Protein AF-A0A5B7V5X2-F1 (afdb_monomer)

Mean predicted aligned error: 13.78 Å

pLDDT: mean 76.91, std 18.93, range [41.97, 98.25]

Sequence (90 aa):
MSPADVAAHEAASYVRRPRRVLARFPAGGPRGSWPAEREAERLRREGVPAEVRMDLVSDSFLVVAEDHGKSKPELPRRPRGPHPYRAVAS

Radius of gyration: 22.61 Å; Cα contacts (8 Å, |Δi|>4): 92; chains: 1; bounding box: 32×38×76 Å

Secondary structure (DSSP, 8-state):
--HHHHHHHHHHHHTSPPPPEEEEEETTSTTTTHHHHHHHHHHHHTT--EEEEEETTTTEEEEEE---------------PPPTT-----

Nearest PDB structures (foldseek):
  7mqa-assembly1_SW  TM=4.154E-01  e=6.414E-01  Homo sapiens
  7d5t-assembly1_RT  TM=4.109E-01  e=7.746E-01  Saccharomyces cerevisiae S288C
  6yvu-assembly1_C  TM=4.242E-01  e=4.230E+00  Saccharomyces cerevisiae S288C
  2a1s-assembly1_A  TM=4.005E-01  e=6.169E+00  Homo sapiens

Foldseek 3Di:
DDPVVVVVVVVVVVQDDDWDFPDKAAQPDPCGCVVVVVVCVVCVVVVFNWDWDADPVRNIITITTDPPRPDPPPPPPPPCDPDPPPPDDD

Solvent-accessible surface area (backbone atoms only — not comparable to full-atom values): 5668 Å² total; per-residue (Å²): 133,53,74,66,53,54,50,49,53,50,56,60,58,71,64,60,71,83,63,50,76,76,49,79,37,62,40,88,46,100,62,45,61,51,69,36,51,53,49,21,49,52,36,41,76,72,71,40,56,43,41,72,44,79,40,79,90,75,49,23,32,31,21,26,42,60,77,77,71,88,60,77,76,77,67,78,76,70,77,87,64,81,66,94,78,82,81,83,82,132

Structure (mmCIF, N/CA/C/O backbone):
data_AF-A0A5B7V5X2-F1
#
_entry.id   AF-A0A5B7V5X2-F1
#
loop_
_atom_site.group_PDB
_atom_site.id
_atom_site.type_symbol
_atom_site.label_atom_id
_atom_site.label_alt_id
_atom_site.label_comp_id
_atom_site.label_asym_id
_atom_site.label_entity_id
_atom_site.label_seq_id
_atom_site.pdbx_PDB_ins_code
_atom_site.Cartn_x
_atom_site.Cartn_y
_atom_site.Cartn_z
_atom_site.occupancy
_atom_site.B_iso_or_equiv
_atom_site.auth_seq_id
_atom_site.auth_comp_id
_atom_site.auth_asym_id
_atom_site.auth_atom_id
_atom_site.pdbx_PDB_model_num
ATOM 1 N N . MET A 1 1 ? 3.629 -25.725 24.955 1.00 55.12 1 MET A N 1
ATOM 2 C CA . MET A 1 1 ? 2.695 -24.579 24.961 1.00 55.12 1 MET A CA 1
ATOM 3 C C . MET A 1 1 ? 1.471 -24.977 25.757 1.00 55.12 1 MET A C 1
ATOM 5 O O . MET A 1 1 ? 0.973 -26.079 25.550 1.00 55.12 1 MET A O 1
ATOM 9 N N . SER A 1 2 ? 1.046 -24.139 26.700 1.00 76.88 2 SER A N 1
ATOM 10 C CA . SER A 1 2 ? -0.178 -24.352 27.474 1.00 76.88 2 SER A CA 1
ATOM 11 C C . SER A 1 2 ? -1.408 -24.156 26.577 1.00 76.88 2 SER A C 1
ATOM 13 O O . SER A 1 2 ? -1.353 -23.339 25.656 1.00 76.88 2 SER A O 1
ATOM 15 N N . PRO A 1 3 ? -2.545 -24.821 26.846 1.00 66.00 3 PRO A N 1
ATOM 16 C CA . PRO A 1 3 ? -3.818 -24.517 26.187 1.00 66.00 3 PRO A CA 1
ATOM 17 C C . PRO A 1 3 ? -4.194 -23.028 26.268 1.00 66.00 3 PRO A C 1
ATOM 19 O O . PRO A 1 3 ? -4.818 -22.497 25.354 1.00 66.00 3 PRO A O 1
ATOM 22 N N . ALA A 1 4 ? -3.758 -22.336 27.327 1.00 66.56 4 ALA A N 1
ATOM 23 C CA . ALA A 1 4 ? -3.926 -20.892 27.476 1.00 66.56 4 ALA A CA 1
ATOM 24 C C . ALA A 1 4 ? -3.066 -20.081 26.489 1.00 66.56 4 ALA A C 1
ATOM 26 O O . ALA A 1 4 ? -3.520 -19.048 26.007 1.00 66.56 4 ALA A O 1
ATOM 27 N N . ASP A 1 5 ? -1.865 -20.559 26.148 1.00 66.69 5 ASP A N 1
ATOM 28 C CA . ASP A 1 5 ? -0.990 -19.908 25.165 1.00 66.69 5 ASP A CA 1
ATOM 29 C C . ASP A 1 5 ? -1.554 -20.068 23.751 1.00 66.69 5 AS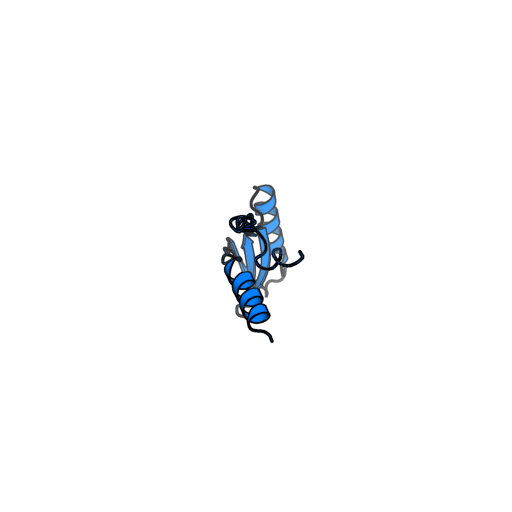P A C 1
ATOM 31 O O . ASP A 1 5 ? -1.547 -19.120 22.969 1.00 66.69 5 ASP A O 1
ATOM 35 N N . VAL A 1 6 ? -2.097 -21.251 23.440 1.00 61.41 6 VAL A N 1
ATOM 36 C CA . VAL A 1 6 ? -2.761 -21.527 22.158 1.00 61.41 6 VAL A CA 1
ATOM 37 C C . VAL A 1 6 ? -4.028 -20.687 22.030 1.00 61.41 6 VAL A C 1
ATOM 39 O O . VAL A 1 6 ? -4.186 -19.999 21.030 1.00 61.41 6 VAL A O 1
ATOM 42 N N . ALA A 1 7 ? -4.867 -20.634 23.069 1.00 63.28 7 ALA A N 1
ATOM 43 C CA . ALA A 1 7 ? -6.072 -19.807 23.073 1.00 63.28 7 ALA A CA 1
ATOM 44 C C . ALA A 1 7 ? -5.761 -18.301 23.016 1.00 63.28 7 ALA A C 1
ATOM 46 O O . ALA A 1 7 ? -6.501 -17.548 22.391 1.00 63.28 7 ALA A O 1
ATOM 47 N N . ALA A 1 8 ? -4.669 -17.838 23.633 1.00 61.16 8 ALA A N 1
ATOM 48 C CA . ALA A 1 8 ? -4.232 -16.447 23.536 1.00 61.16 8 ALA A CA 1
ATOM 49 C C . ALA A 1 8 ? -3.674 -16.114 22.143 1.00 61.16 8 ALA A C 1
ATOM 51 O O . ALA A 1 8 ? -3.970 -15.043 21.612 1.00 61.16 8 ALA A O 1
ATOM 52 N N . HIS A 1 9 ? -2.915 -17.028 21.532 1.00 54.59 9 HIS A N 1
ATOM 53 C CA . HIS A 1 9 ? -2.421 -16.890 20.160 1.00 54.59 9 HIS A CA 1
ATOM 54 C C . HIS A 1 9 ? -3.574 -16.910 19.144 1.00 54.59 9 HIS A C 1
ATOM 56 O O . HIS A 1 9 ? -3.622 -16.084 18.234 1.00 54.59 9 HIS A O 1
ATOM 62 N N . GLU A 1 10 ? -4.551 -17.789 19.357 1.00 55.66 10 GLU A N 1
ATOM 63 C CA . GLU A 1 10 ? -5.756 -17.924 18.543 1.00 55.66 10 GLU A CA 1
ATOM 64 C C . GLU A 1 10 ? -6.676 -16.702 18.710 1.00 55.66 10 GLU A C 1
ATOM 66 O O . GLU A 1 10 ? -7.040 -16.073 17.717 1.00 55.66 10 GLU A O 1
ATOM 71 N N . ALA A 1 11 ? -6.953 -16.250 19.938 1.00 53.59 11 ALA A N 1
ATOM 72 C CA . ALA A 1 11 ? -7.737 -15.037 20.196 1.00 53.59 11 ALA A CA 1
ATOM 73 C C . ALA A 1 11 ? -7.054 -13.761 19.668 1.00 53.59 11 ALA A C 1
ATOM 75 O O . ALA A 1 11 ? -7.732 -12.870 19.154 1.00 53.59 11 ALA A O 1
ATOM 76 N N . ALA A 1 12 ? -5.720 -13.674 19.738 1.00 58.59 12 ALA A N 1
ATOM 77 C CA . ALA A 1 12 ? -4.959 -12.593 19.112 1.00 58.59 12 ALA A CA 1
ATOM 78 C C . ALA A 1 12 ? -5.026 -12.648 17.574 1.00 58.59 12 ALA A C 1
ATOM 80 O O . ALA A 1 12 ? -5.029 -11.600 16.925 1.00 58.59 12 ALA A O 1
ATOM 81 N N . SER A 1 13 ? -5.133 -13.846 16.989 1.00 57.38 13 SER A N 1
ATOM 82 C CA . SER A 1 13 ? -5.310 -14.025 15.543 1.00 57.38 13 SER A CA 1
ATOM 83 C C . SER A 1 13 ? -6.716 -13.630 15.052 1.00 57.38 13 SER A C 1
ATOM 85 O O . SER A 1 13 ? -6.845 -13.117 13.942 1.00 57.38 13 SER A O 1
ATOM 87 N N . TYR A 1 14 ? -7.753 -13.750 15.894 1.00 51.66 14 TYR A N 1
ATOM 88 C CA . TYR A 1 14 ? -9.155 -13.473 15.532 1.00 51.66 14 TYR A CA 1
ATOM 89 C C . TYR A 1 14 ? -9.557 -11.985 15.490 1.00 51.66 14 TYR A C 1
ATOM 91 O O . TYR A 1 14 ? -10.612 -11.660 14.946 1.00 51.66 14 TYR A O 1
ATOM 99 N N . VAL A 1 15 ? -8.752 -11.056 16.020 1.00 55.28 15 VAL A N 1
ATOM 100 C CA . VAL A 1 15 ? -9.113 -9.616 16.059 1.00 55.28 15 VAL A CA 1
ATOM 101 C C . VAL A 1 15 ? -8.422 -8.795 14.963 1.00 55.28 15 VAL A C 1
ATOM 103 O O . VAL A 1 15 ? -8.717 -7.613 14.790 1.00 55.28 15 VAL A O 1
ATOM 106 N N . ARG A 1 16 ? -7.539 -9.391 14.153 1.00 58.53 16 ARG A N 1
ATOM 107 C CA . ARG A 1 16 ? -6.950 -8.675 13.017 1.00 58.53 16 ARG A CA 1
ATOM 108 C C . ARG A 1 16 ? -7.822 -8.887 11.788 1.00 58.53 16 ARG A C 1
ATOM 110 O O . ARG A 1 16 ? -7.660 -9.881 11.083 1.00 58.53 16 ARG A O 1
ATOM 117 N N . ARG A 1 17 ? -8.745 -7.955 11.517 1.00 59.34 17 ARG A N 1
ATOM 118 C CA . ARG A 1 17 ? -9.496 -7.995 10.255 1.00 59.34 17 ARG A CA 1
ATOM 119 C C . ARG A 1 17 ? -8.505 -8.078 9.088 1.00 59.34 17 ARG A C 1
ATOM 121 O O . ARG A 1 17 ? -7.431 -7.462 9.154 1.00 59.34 17 ARG A O 1
ATOM 128 N N . PRO A 1 18 ? -8.832 -8.834 8.026 1.00 61.69 18 PRO A N 1
ATOM 129 C CA . PRO A 1 18 ? -8.000 -8.865 6.835 1.00 61.69 18 PRO A CA 1
ATOM 130 C C . PRO A 1 18 ? -7.805 -7.429 6.342 1.00 61.69 18 PRO A C 1
ATOM 132 O O . PRO A 1 18 ? -8.770 -6.703 6.096 1.00 61.69 18 PRO A O 1
ATOM 135 N N . ARG A 1 19 ? -6.542 -6.994 6.257 1.00 78.62 19 ARG A N 1
ATOM 136 C CA . ARG A 1 19 ? -6.205 -5.649 5.784 1.00 78.62 19 ARG A CA 1
ATOM 137 C C . ARG A 1 19 ? -6.680 -5.517 4.343 1.00 78.62 19 ARG A C 1
ATOM 139 O O . ARG A 1 19 ? -6.286 -6.303 3.484 1.00 78.62 19 ARG A O 1
ATOM 146 N N . ARG A 1 20 ? -7.512 -4.513 4.077 1.00 90.88 20 ARG A N 1
ATOM 147 C CA . ARG A 1 20 ? -8.011 -4.244 2.728 1.00 90.88 20 ARG A CA 1
ATOM 148 C C . ARG A 1 20 ? -6.876 -3.700 1.864 1.00 90.88 20 ARG A C 1
ATOM 150 O O . ARG A 1 20 ? -6.285 -2.681 2.212 1.00 90.88 20 ARG A O 1
ATOM 157 N N . VAL A 1 21 ? -6.599 -4.352 0.737 1.00 94.19 21 VAL A N 1
ATOM 158 C CA . VAL A 1 21 ? -5.691 -3.827 -0.293 1.00 94.19 21 VAL A CA 1
ATOM 159 C C . VAL A 1 21 ? -6.409 -2.709 -1.048 1.00 94.19 21 VAL A C 1
ATOM 161 O O . VAL A 1 21 ? -7.543 -2.888 -1.487 1.00 94.19 21 VAL A O 1
ATOM 164 N N . LEU A 1 22 ? -5.7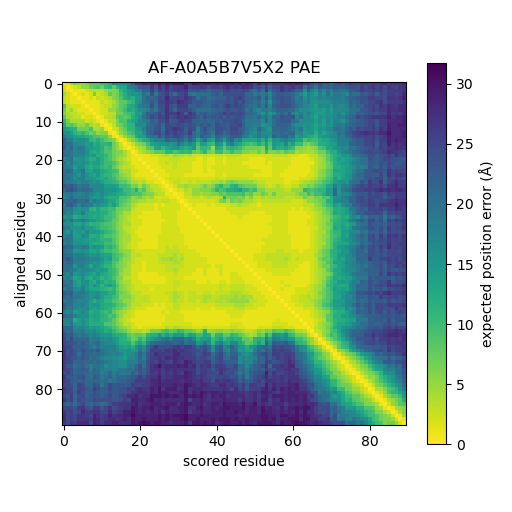65 -1.552 -1.158 1.00 95.94 22 LEU A N 1
ATOM 165 C CA . LEU A 1 22 ? -6.279 -0.354 -1.824 1.0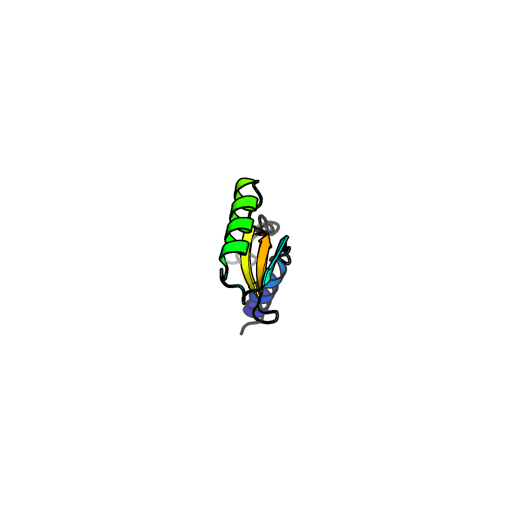0 95.94 22 LEU A CA 1
ATOM 166 C C . LEU A 1 22 ? -5.650 -0.167 -3.210 1.00 95.94 22 LEU A C 1
ATOM 168 O O . LEU A 1 22 ? -6.336 0.251 -4.135 1.00 95.94 22 LEU A O 1
ATOM 172 N N . ALA A 1 23 ? -4.366 -0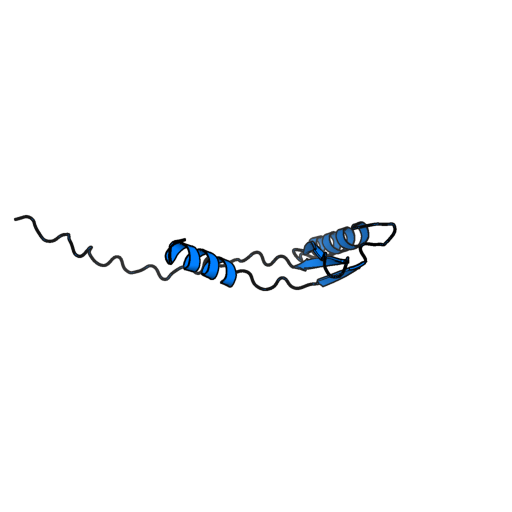.504 -3.359 1.00 96.31 23 ALA A N 1
ATOM 173 C CA . ALA A 1 23 ? -3.645 -0.455 -4.630 1.00 96.31 23 ALA A CA 1
ATOM 174 C C . ALA A 1 23 ? -2.497 -1.480 -4.661 1.00 96.31 23 ALA A C 1
ATOM 176 O O . ALA A 1 23 ? -2.027 -1.935 -3.613 1.00 96.31 23 ALA A O 1
ATOM 177 N N . ARG A 1 24 ? -2.036 -1.836 -5.865 1.00 96.44 24 ARG A N 1
ATOM 178 C CA . ARG A 1 24 ? -0.932 -2.777 -6.108 1.00 96.44 24 ARG A CA 1
ATOM 179 C C . ARG A 1 24 ? 0.029 -2.202 -7.148 1.00 96.44 24 ARG A C 1
ATOM 181 O O . ARG A 1 24 ? -0.413 -1.678 -8.165 1.00 96.44 24 ARG A O 1
ATOM 188 N N . PHE A 1 25 ? 1.326 -2.348 -6.898 1.00 96.31 25 PHE A N 1
ATOM 189 C CA . PHE A 1 25 ? 2.413 -1.866 -7.747 1.00 96.31 25 PHE A CA 1
ATOM 190 C C . PHE A 1 25 ? 3.460 -2.976 -7.928 1.00 96.31 25 PHE A C 1
ATOM 192 O O . PHE A 1 25 ? 3.801 -3.628 -6.943 1.00 96.31 25 PHE A O 1
ATOM 199 N N . PRO A 1 26 ? 3.988 -3.209 -9.141 1.00 95.12 26 PRO A N 1
ATOM 200 C CA . PRO A 1 26 ? 5.032 -4.211 -9.355 1.00 95.12 26 PRO A CA 1
ATOM 201 C C . PRO A 1 26 ? 6.341 -3.794 -8.670 1.00 95.12 26 PRO A C 1
ATOM 203 O O . PRO A 1 26 ? 6.719 -2.621 -8.736 1.00 95.12 26 PRO A O 1
ATOM 206 N N . ALA A 1 27 ? 7.046 -4.737 -8.040 1.00 91.25 27 ALA A N 1
ATOM 207 C CA . ALA A 1 27 ? 8.292 -4.430 -7.336 1.00 91.25 27 ALA A CA 1
ATOM 208 C C . ALA A 1 27 ? 9.497 -4.248 -8.277 1.00 91.25 27 ALA A C 1
ATOM 210 O O . ALA A 1 27 ? 10.384 -3.448 -7.986 1.00 91.25 27 ALA A O 1
ATOM 211 N N . GLY A 1 28 ? 9.493 -4.904 -9.443 1.00 89.62 28 GLY A N 1
ATOM 212 C CA . GLY A 1 28 ? 10.584 -4.852 -10.427 1.00 89.62 28 GLY A CA 1
ATOM 213 C C . GLY A 1 28 ? 10.715 -3.558 -11.249 1.00 89.62 28 GLY A C 1
ATOM 214 O O . GLY A 1 28 ? 11.502 -3.510 -12.192 1.00 89.62 28 GLY A O 1
ATOM 215 N N . GLY A 1 29 ? 9.940 -2.508 -10.960 1.00 85.50 29 GLY A N 1
ATOM 216 C CA . GLY A 1 29 ? 10.029 -1.237 -11.687 1.00 85.50 29 GLY A CA 1
ATOM 217 C C . GLY A 1 29 ? 11.280 -0.417 -11.317 1.00 85.50 29 GLY A C 1
ATOM 218 O O . GLY A 1 29 ? 11.765 -0.511 -10.192 1.00 85.50 29 GLY A O 1
ATOM 219 N N . PRO A 1 30 ? 11.760 0.497 -12.187 1.00 90.88 30 PRO A N 1
ATOM 220 C CA . PRO A 1 30 ? 12.984 1.286 -11.953 1.00 90.88 30 PRO A CA 1
ATOM 221 C C . PRO A 1 30 ? 12.911 2.225 -10.738 1.00 90.88 30 PRO A C 1
ATOM 223 O O . PRO A 1 30 ? 13.910 2.813 -10.341 1.00 90.88 30 PRO A O 1
ATOM 226 N N . ARG A 1 31 ? 11.716 2.407 -10.169 1.00 91.06 31 ARG A N 1
ATOM 227 C CA . ARG A 1 31 ? 11.458 3.277 -9.018 1.00 91.06 31 ARG A CA 1
ATOM 228 C C . ARG A 1 31 ? 11.226 2.506 -7.713 1.00 91.06 31 ARG A C 1
ATOM 230 O O . ARG A 1 31 ? 10.907 3.137 -6.711 1.00 91.06 31 ARG A O 1
ATOM 237 N N . GLY A 1 32 ? 11.362 1.177 -7.714 1.00 90.81 32 GLY A N 1
ATOM 238 C CA . GLY A 1 32 ? 11.142 0.347 -6.527 1.00 90.81 32 GLY A CA 1
ATOM 239 C C . GLY A 1 32 ? 9.781 0.610 -5.869 1.00 90.81 32 GLY 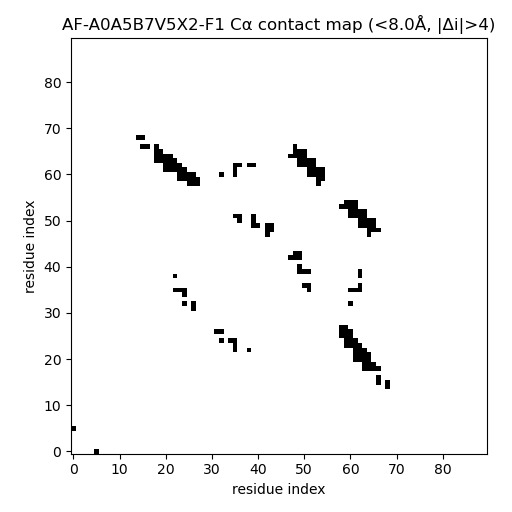A C 1
ATOM 240 O O . GLY A 1 32 ? 8.757 0.671 -6.550 1.00 90.81 32 GLY A O 1
ATOM 241 N N . SER A 1 33 ? 9.775 0.813 -4.548 1.00 94.44 33 SER A N 1
ATOM 242 C CA . SER A 1 33 ? 8.575 1.081 -3.738 1.00 94.44 33 SER A CA 1
ATOM 243 C C . SER A 1 33 ? 7.991 2.484 -3.905 1.00 94.44 33 SER A C 1
ATOM 245 O O . SER A 1 33 ? 6.851 2.714 -3.497 1.00 94.44 33 SER A O 1
ATOM 247 N N . TRP A 1 34 ? 8.720 3.421 -4.520 1.00 96.38 34 TRP A N 1
ATOM 248 C CA . TRP A 1 34 ? 8.349 4.839 -4.546 1.00 96.38 34 TRP A CA 1
ATOM 249 C C . TRP A 1 34 ? 6.918 5.111 -5.055 1.00 96.38 34 TRP A C 1
ATOM 251 O O . TRP A 1 34 ? 6.210 5.897 -4.423 1.00 96.38 34 TRP A O 1
ATOM 261 N N . PRO A 1 35 ? 6.414 4.468 -6.135 1.00 96.94 35 PRO A N 1
ATOM 262 C CA . PRO A 1 35 ? 5.027 4.663 -6.564 1.00 96.94 35 PRO A CA 1
ATOM 263 C C . PRO A 1 35 ? 3.999 4.260 -5.495 1.00 96.94 35 PRO A C 1
ATOM 265 O O . PRO A 1 35 ? 2.998 4.951 -5.317 1.00 96.94 35 PRO A O 1
ATOM 268 N N . ALA A 1 36 ? 4.265 3.181 -4.754 1.00 97.12 36 ALA A N 1
ATOM 269 C CA . ALA A 1 36 ? 3.395 2.719 -3.678 1.00 97.12 36 ALA A CA 1
ATOM 270 C C . ALA A 1 36 ? 3.442 3.664 -2.468 1.00 97.12 36 ALA A C 1
ATOM 272 O O . ALA A 1 36 ? 2.406 3.966 -1.878 1.00 97.12 36 ALA A O 1
ATOM 273 N N . GLU A 1 37 ? 4.625 4.177 -2.123 1.00 97.19 37 GLU A N 1
ATOM 274 C CA . GLU A 1 37 ? 4.809 5.148 -1.034 1.00 97.19 37 GLU A CA 1
ATOM 275 C C . GLU A 1 37 ? 4.061 6.453 -1.300 1.00 97.19 37 GLU A C 1
ATOM 277 O O . GLU A 1 37 ? 3.384 6.975 -0.413 1.00 97.19 37 GLU A O 1
ATOM 282 N N . ARG A 1 38 ? 4.127 6.947 -2.539 1.00 98.06 38 ARG A N 1
ATOM 283 C CA . ARG A 1 38 ? 3.408 8.146 -2.989 1.00 98.06 38 ARG A CA 1
ATOM 284 C C . ARG A 1 38 ? 1.898 7.984 -2.894 1.00 98.06 38 ARG A C 1
ATOM 286 O O . ARG A 1 38 ? 1.211 8.917 -2.482 1.00 98.06 38 ARG A O 1
ATOM 293 N N . GLU A 1 39 ? 1.386 6.814 -3.257 1.00 97.56 39 GLU A N 1
ATOM 294 C CA . GLU A 1 39 ? -0.042 6.523 -3.166 1.00 97.56 39 GLU A CA 1
ATOM 295 C C . GLU A 1 39 ? -0.500 6.389 -1.708 1.00 97.56 39 GLU A C 1
ATOM 297 O O . GLU A 1 39 ? -1.513 6.969 -1.319 1.00 97.56 39 GLU A O 1
ATOM 302 N N . ALA A 1 40 ? 0.281 5.713 -0.862 1.00 96.94 40 ALA A N 1
ATOM 303 C CA . ALA A 1 40 ? 0.015 5.657 0.574 1.00 96.94 40 ALA A CA 1
ATOM 304 C C . ALA A 1 40 ? 0.074 7.052 1.227 1.00 96.94 40 ALA A C 1
ATOM 306 O O . ALA A 1 40 ? -0.715 7.362 2.117 1.00 96.94 40 ALA A O 1
ATOM 307 N N . GLU A 1 41 ? 0.986 7.925 0.793 1.00 97.81 41 GLU A N 1
ATOM 308 C CA . GLU A 1 41 ? 1.030 9.320 1.234 1.00 97.81 41 GLU A CA 1
ATOM 309 C C . GLU A 1 41 ? -0.210 10.105 0.791 1.00 97.81 41 GLU A C 1
ATOM 311 O O . GLU A 1 41 ? -0.812 10.790 1.620 1.00 97.81 41 GLU A O 1
ATOM 316 N N . ARG A 1 42 ? -0.630 9.976 -0.475 1.00 98.25 42 ARG A N 1
ATOM 317 C CA . ARG A 1 42 ? -1.860 10.600 -0.987 1.00 98.25 42 ARG A CA 1
ATOM 318 C C . ARG A 1 42 ? -3.075 10.183 -0.159 1.00 98.25 42 ARG A C 1
ATOM 320 O O . ARG A 1 42 ? -3.797 11.043 0.334 1.00 98.25 42 ARG A O 1
ATOM 327 N N . LEU A 1 43 ? -3.242 8.882 0.070 1.00 96.44 43 LEU A N 1
ATOM 328 C CA . LEU A 1 43 ? -4.336 8.330 0.870 1.00 96.44 43 LEU A CA 1
ATOM 329 C C . LEU A 1 43 ? -4.320 8.848 2.312 1.00 96.44 43 LEU A C 1
ATOM 331 O O . LEU A 1 43 ? -5.361 9.237 2.834 1.00 96.44 43 LEU A O 1
ATOM 335 N N . ARG A 1 44 ? -3.141 8.937 2.939 1.00 95.69 44 ARG A N 1
ATOM 336 C CA . ARG A 1 44 ? -3.009 9.510 4.288 1.00 95.69 44 ARG A CA 1
ATOM 337 C C . ARG A 1 44 ? -3.378 10.991 4.332 1.00 95.69 44 ARG A C 1
ATOM 339 O O . ARG A 1 44 ? -4.032 11.411 5.282 1.00 95.69 44 ARG A 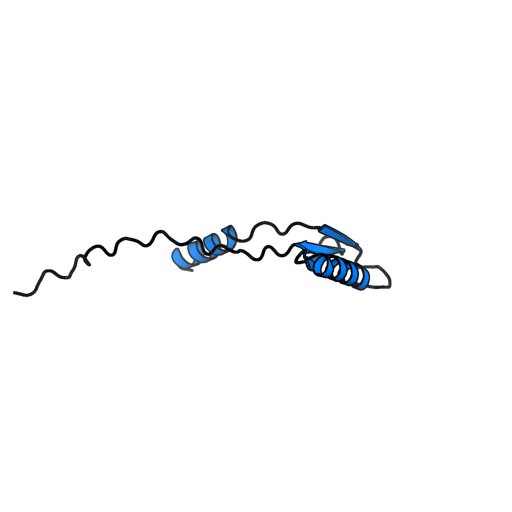O 1
ATOM 346 N N . ARG A 1 45 ? -3.020 11.773 3.307 1.00 96.88 45 ARG A N 1
ATOM 347 C CA . ARG A 1 45 ? -3.452 13.179 3.175 1.00 96.88 45 ARG A CA 1
ATOM 348 C C . ARG A 1 45 ? -4.969 13.304 2.997 1.00 96.88 45 ARG A C 1
ATOM 350 O O . ARG A 1 45 ? -5.549 14.279 3.457 1.00 96.88 45 ARG A O 1
ATOM 357 N N . GLU A 1 46 ? -5.602 12.303 2.393 1.00 95.94 46 GLU A N 1
ATOM 358 C CA . GLU A 1 46 ? -7.062 12.175 2.260 1.00 95.94 46 GLU A CA 1
ATOM 359 C C . GLU A 1 46 ? -7.737 11.583 3.516 1.00 95.94 46 GLU A C 1
ATOM 361 O O . GLU A 1 46 ? -8.947 11.367 3.531 1.00 95.94 46 GLU A O 1
ATOM 366 N N . GLY A 1 47 ? -6.977 11.329 4.588 1.00 94.94 47 GLY A N 1
ATOM 367 C CA . GLY A 1 47 ? -7.492 10.813 5.859 1.00 94.94 47 GLY A CA 1
ATOM 368 C C . GLY A 1 47 ? -7.671 9.293 5.909 1.00 94.94 47 GLY A C 1
ATOM 369 O O . GLY A 1 47 ? -8.197 8.771 6.892 1.00 94.94 47 GLY A O 1
ATOM 370 N N . VAL A 1 48 ? -7.224 8.562 4.886 1.00 93.50 48 VAL A N 1
ATOM 371 C CA . VAL A 1 48 ? -7.225 7.096 4.875 1.00 93.50 48 VAL A CA 1
ATOM 372 C C . VAL A 1 48 ? -5.909 6.593 5.475 1.00 93.50 48 VAL A C 1
ATOM 374 O O . VAL A 1 48 ? -4.845 6.836 4.901 1.00 93.50 48 VAL A O 1
ATOM 377 N N . PRO A 1 49 ? -5.932 5.865 6.605 1.00 91.12 49 PRO A N 1
ATOM 378 C CA . PRO A 1 49 ? -4.712 5.328 7.188 1.00 91.12 49 PRO A CA 1
ATOM 379 C C . PRO A 1 49 ? -4.204 4.185 6.301 1.00 91.12 49 PRO A C 1
ATOM 381 O O . PRO A 1 49 ? -4.801 3.110 6.243 1.00 91.12 49 PRO A O 1
ATOM 384 N N . ALA A 1 50 ? -3.137 4.449 5.548 1.00 94.62 50 ALA A N 1
ATOM 385 C CA . ALA A 1 50 ? -2.594 3.548 4.540 1.00 94.62 50 ALA A CA 1
ATOM 386 C C . ALA A 1 50 ? -1.100 3.276 4.761 1.00 94.62 50 ALA A C 1
ATOM 388 O O . ALA A 1 50 ? -0.329 4.181 5.085 1.00 94.62 50 ALA A O 1
ATOM 389 N N . GLU A 1 51 ? -0.696 2.031 4.519 1.00 94.69 51 GLU A N 1
ATOM 390 C CA . GLU A 1 51 ? 0.685 1.550 4.599 1.00 94.69 51 GLU A CA 1
ATOM 391 C C . GLU A 1 51 ? 1.098 0.824 3.323 1.00 94.69 51 GLU A C 1
ATOM 393 O O . GLU A 1 51 ? 0.271 0.199 2.660 1.00 94.69 51 GLU A O 1
ATOM 398 N N . VAL A 1 52 ? 2.400 0.822 3.034 1.00 95.88 52 VAL A N 1
ATOM 399 C CA . VAL A 1 52 ? 2.991 -0.022 1.991 1.00 95.88 52 VAL A CA 1
ATOM 400 C C . VAL A 1 52 ? 3.483 -1.329 2.610 1.00 95.88 52 VAL A C 1
ATOM 402 O O . VAL A 1 52 ? 4.189 -1.325 3.617 1.00 95.88 52 VAL A O 1
ATOM 405 N N . ARG A 1 53 ? 3.136 -2.461 1.997 1.00 94.00 53 ARG A N 1
ATOM 406 C CA . ARG A 1 53 ? 3.657 -3.791 2.330 1.00 94.00 53 ARG A CA 1
ATOM 407 C C . ARG A 1 53 ? 4.204 -4.471 1.092 1.00 94.00 53 ARG A C 1
ATOM 409 O O . ARG A 1 53 ? 3.645 -4.330 0.015 1.00 94.00 53 ARG A O 1
ATOM 416 N N . MET A 1 54 ? 5.261 -5.247 1.260 1.00 93.94 54 MET A N 1
ATOM 417 C CA . MET A 1 54 ? 5.784 -6.096 0.199 1.00 93.94 54 MET A CA 1
ATOM 418 C C . MET A 1 54 ? 5.066 -7.449 0.231 1.00 93.94 54 MET A C 1
ATOM 420 O O . MET A 1 54 ? 5.042 -8.118 1.264 1.00 93.94 54 MET A O 1
ATOM 424 N N . ASP A 1 55 ? 4.466 -7.830 -0.890 1.00 93.62 55 ASP A N 1
ATOM 425 C CA . ASP A 1 55 ? 4.008 -9.186 -1.170 1.00 93.62 55 ASP A CA 1
ATOM 426 C C . ASP A 1 55 ? 5.117 -9.914 -1.927 1.00 93.62 55 ASP A C 1
ATOM 428 O O . ASP A 1 55 ? 5.372 -9.641 -3.100 1.00 93.62 55 ASP A O 1
ATOM 432 N N . LEU A 1 56 ? 5.794 -10.818 -1.221 1.00 92.19 56 LEU A N 1
ATOM 433 C CA . LEU A 1 56 ? 6.902 -11.600 -1.764 1.00 92.19 56 LEU A CA 1
ATOM 434 C C . LEU A 1 56 ? 6.434 -12.647 -2.778 1.00 92.19 56 LEU A C 1
ATOM 436 O O . LEU A 1 56 ? 7.201 -13.013 -3.660 1.00 92.19 56 LEU A O 1
ATOM 440 N N . VAL A 1 57 ? 5.195 -13.138 -2.663 1.00 92.50 57 VAL A N 1
ATOM 441 C CA . VAL A 1 57 ? 4.686 -14.208 -3.536 1.00 92.50 57 VAL A CA 1
ATOM 442 C C . VAL A 1 57 ? 4.403 -13.658 -4.925 1.00 92.50 57 VAL A C 1
ATOM 444 O O . VAL A 1 57 ? 4.725 -14.296 -5.923 1.00 92.50 57 VAL A O 1
ATOM 447 N N . SER A 1 58 ? 3.809 -12.466 -4.992 1.00 89.50 58 SER A N 1
ATOM 448 C CA . SER A 1 58 ? 3.489 -11.811 -6.260 1.00 89.50 58 SER A CA 1
ATOM 449 C C . SER A 1 58 ? 4.504 -10.747 -6.682 1.00 89.50 58 SER A C 1
ATOM 451 O O . SER A 1 58 ? 4.196 -9.968 -7.582 1.00 89.50 58 SER A O 1
ATOM 453 N N . ASP A 1 59 ? 5.641 -10.642 -5.990 1.00 94.25 59 ASP A N 1
ATOM 454 C CA . ASP A 1 59 ? 6.671 -9.614 -6.189 1.00 94.25 59 ASP A CA 1
ATOM 455 C C . ASP A 1 59 ? 6.084 -8.204 -6.408 1.00 94.25 59 ASP A C 1
ATOM 457 O O . ASP A 1 59 ? 6.244 -7.549 -7.444 1.00 94.25 59 ASP A O 1
ATOM 461 N N . SER A 1 60 ? 5.264 -7.761 -5.454 1.00 95.69 60 SER A N 1
ATOM 462 C CA . SER A 1 60 ? 4.506 -6.514 -5.574 1.00 95.69 60 SER A CA 1
ATOM 463 C C . SER A 1 60 ? 4.494 -5.722 -4.276 1.00 95.69 60 SER A C 1
ATOM 465 O O . SER A 1 60 ? 4.370 -6.274 -3.187 1.00 95.69 60 SER A O 1
ATOM 467 N N . PHE A 1 61 ? 4.515 -4.400 -4.389 1.00 96.50 61 PHE A N 1
ATOM 468 C CA . PHE A 1 61 ? 4.165 -3.507 -3.295 1.00 96.50 61 PHE A CA 1
ATOM 469 C C . PHE A 1 61 ? 2.648 -3.318 -3.249 1.00 96.50 61 PHE A C 1
ATOM 471 O O . PHE A 1 61 ? 2.007 -2.948 -4.234 1.00 96.50 61 PHE A O 1
ATOM 478 N N . LEU A 1 62 ? 2.059 -3.571 -2.090 1.00 95.81 62 LEU A N 1
ATOM 479 C CA . LEU A 1 62 ? 0.644 -3.402 -1.805 1.00 95.81 62 LEU A CA 1
ATOM 480 C C . LEU A 1 62 ? 0.459 -2.180 -0.920 1.00 95.81 62 LEU A C 1
ATOM 482 O O . LEU A 1 62 ? 1.091 -2.074 0.128 1.00 95.81 62 LEU A O 1
ATOM 486 N N . VAL A 1 63 ? -0.458 -1.301 -1.298 1.00 96.75 63 VAL A N 1
ATOM 487 C CA . VAL A 1 63 ? -0.955 -0.262 -0.400 1.00 96.75 63 VAL A CA 1
ATOM 488 C C . VAL A 1 63 ? -2.170 -0.825 0.317 1.00 96.75 63 VAL A C 1
ATOM 490 O O . VAL A 1 63 ? -3.144 -1.214 -0.328 1.00 96.75 63 VAL A O 1
ATOM 493 N N . VAL A 1 64 ? -2.113 -0.914 1.640 1.00 95.00 64 VAL A N 1
ATOM 494 C CA . VAL A 1 64 ? -3.154 -1.523 2.473 1.00 95.00 64 VAL A CA 1
ATOM 495 C C . VAL A 1 64 ? -3.719 -0.515 3.458 1.00 95.00 64 VAL A C 1
ATOM 497 O O . VAL A 1 64 ? -2.982 0.306 3.997 1.00 95.00 64 VAL A O 1
ATOM 500 N N . ALA A 1 65 ? -5.020 -0.604 3.728 1.00 91.56 65 ALA A N 1
ATOM 501 C CA . ALA A 1 65 ? -5.625 0.125 4.832 1.00 91.56 65 ALA A CA 1
ATOM 502 C C . ALA A 1 65 ? -5.130 -0.454 6.165 1.00 91.56 65 ALA A C 1
ATOM 504 O O . ALA A 1 65 ? -5.171 -1.673 6.385 1.00 91.56 65 ALA A O 1
ATOM 505 N N . GLU A 1 66 ? -4.682 0.416 7.063 1.00 83.00 66 GLU A N 1
ATOM 506 C CA . GLU A 1 66 ? -4.504 0.056 8.459 1.00 83.00 66 GLU A CA 1
ATOM 507 C C . GLU A 1 66 ? -5.874 -0.061 9.115 1.00 83.00 66 GLU A C 1
ATOM 509 O O . GLU A 1 66 ? -6.597 0.920 9.276 1.00 83.00 66 GLU A O 1
ATOM 514 N N . ASP A 1 67 ? -6.224 -1.271 9.538 1.00 68.50 67 ASP A N 1
ATOM 515 C CA . ASP A 1 67 ? -7.264 -1.431 10.540 1.00 68.50 67 ASP A CA 1
ATOM 516 C C . ASP A 1 67 ? -6.611 -1.198 11.904 1.00 68.50 67 ASP A C 1
ATOM 518 O O . ASP A 1 67 ? -6.037 -2.113 12.506 1.00 68.50 67 ASP A O 1
ATOM 522 N N . HIS A 1 68 ? -6.602 0.055 12.366 1.00 57.62 68 HIS A N 1
ATOM 523 C CA . HIS A 1 68 ? -6.332 0.334 13.770 1.00 57.62 68 HIS A CA 1
ATOM 524 C C . HIS A 1 68 ? -7.506 -0.245 14.545 1.00 57.62 68 HIS A C 1
ATOM 526 O O . HIS A 1 68 ? -8.523 0.425 14.712 1.00 57.62 68 HIS A O 1
ATOM 532 N N . GLY A 1 69 ? -7.384 -1.503 14.965 1.00 50.44 69 GLY A N 1
ATOM 533 C CA . GLY A 1 69 ? -8.401 -2.209 15.726 1.00 50.44 69 GLY A CA 1
ATOM 534 C C . GLY A 1 69 ? -8.769 -1.442 16.992 1.00 50.44 69 GLY A C 1
ATOM 535 O O . GLY A 1 69 ? -8.250 -1.710 18.074 1.00 50.44 69 GLY A O 1
ATOM 536 N N . LYS A 1 70 ? -9.706 -0.497 16.892 1.00 49.38 70 LYS A N 1
ATOM 537 C CA . LYS A 1 70 ? -10.451 -0.009 18.042 1.00 49.38 70 LYS A CA 1
ATOM 538 C C . LYS A 1 70 ? -11.504 -1.046 18.361 1.00 49.38 70 LYS A C 1
ATOM 540 O O . LYS A 1 70 ? -12.676 -0.882 18.057 1.00 49.38 70 LYS A O 1
ATOM 545 N N . SER A 1 71 ? -11.051 -2.095 19.021 1.00 46.34 71 SER A N 1
ATOM 546 C CA . SER A 1 71 ? -11.835 -2.768 20.041 1.00 46.34 71 SER A CA 1
ATOM 547 C C . SER A 1 71 ? -10.917 -3.753 20.738 1.00 46.34 71 SER A C 1
ATOM 549 O O . SER A 1 71 ? -10.736 -4.880 20.286 1.00 46.34 71 SER A O 1
ATOM 551 N N . LYS A 1 72 ? -10.402 -3.357 21.904 1.00 41.97 72 LYS A N 1
ATOM 552 C CA . LYS A 1 72 ? -10.407 -4.314 23.006 1.00 41.97 72 LYS A CA 1
ATOM 553 C C . LYS A 1 72 ? -11.888 -4.690 23.142 1.00 41.97 72 LYS A C 1
ATOM 555 O O . LYS A 1 72 ? -12.661 -3.772 23.424 1.00 41.97 72 LYS A O 1
ATOM 560 N N . PRO A 1 73 ? -12.336 -5.928 22.857 1.00 51.66 73 PRO A N 1
ATOM 561 C CA . PRO A 1 73 ? -13.669 -6.301 23.288 1.00 51.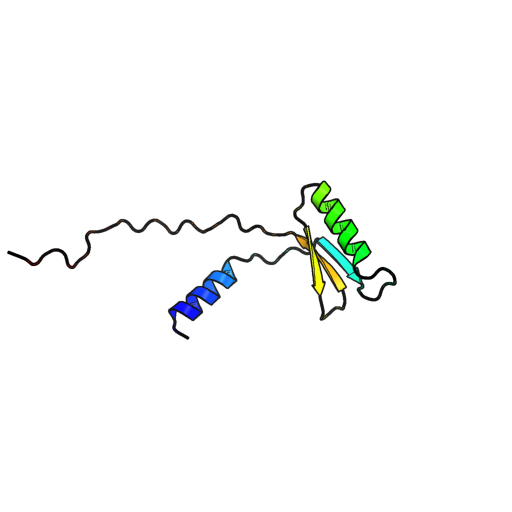66 73 PRO A CA 1
ATOM 562 C C . PRO A 1 73 ? -13.631 -6.089 24.797 1.00 51.66 73 PRO A C 1
ATOM 564 O O . PRO A 1 73 ? -12.796 -6.679 25.488 1.00 51.66 73 PRO A O 1
ATOM 567 N N . GLU A 1 74 ? -14.402 -5.122 25.291 1.00 52.91 74 GLU A N 1
ATOM 568 C CA . GLU A 1 74 ? -14.570 -4.953 26.721 1.00 52.91 74 GLU A CA 1
ATOM 569 C C . GLU A 1 74 ? -15.197 -6.258 27.188 1.00 52.91 74 GLU A C 1
ATOM 571 O O . GLU A 1 74 ? -16.382 -6.509 26.978 1.00 52.91 74 GLU A O 1
ATOM 576 N N . LEU A 1 75 ? -14.344 -7.155 27.693 1.00 59.03 75 LEU A N 1
ATOM 577 C CA . LEU A 1 75 ? -14.766 -8.410 28.279 1.00 59.03 75 LEU A CA 1
ATOM 578 C C . LEU A 1 75 ? -15.856 -8.020 29.281 1.00 59.03 75 LEU A C 1
ATOM 580 O O . LEU A 1 75 ? -15.576 -7.135 30.103 1.00 59.03 75 LEU A O 1
ATOM 584 N N . PRO A 1 76 ? -17.072 -8.595 29.219 1.00 56.09 76 PRO A N 1
ATOM 585 C CA . PRO A 1 76 ? -18.099 -8.267 30.191 1.00 56.09 76 PRO A CA 1
ATOM 586 C C . PRO A 1 76 ? -17.462 -8.428 31.564 1.00 56.09 76 PRO A C 1
ATOM 588 O O . PRO A 1 76 ? -16.925 -9.495 31.881 1.00 56.09 76 PRO A O 1
ATOM 591 N N . ARG A 1 77 ? -17.408 -7.326 32.323 1.00 63.34 77 ARG A N 1
ATOM 592 C CA . ARG A 1 77 ? -16.821 -7.313 33.660 1.00 63.34 77 ARG A CA 1
ATOM 593 C C . ARG A 1 77 ? -17.534 -8.416 34.422 1.00 63.34 77 ARG A C 1
ATOM 595 O O . ARG A 1 77 ? -18.712 -8.261 34.735 1.00 63.34 77 ARG A O 1
ATOM 602 N N . ARG A 1 78 ? -16.857 -9.549 34.658 1.00 59.94 78 ARG A N 1
ATOM 603 C CA . ARG A 1 78 ? -17.427 -10.611 35.487 1.00 59.94 78 ARG A CA 1
ATOM 604 C C . ARG A 1 78 ? -17.864 -9.924 36.778 1.00 59.94 78 ARG A C 1
ATOM 606 O O . ARG A 1 78 ? -17.033 -9.214 37.359 1.00 59.94 78 ARG A O 1
ATOM 613 N N . PRO A 1 79 ? -19.127 -10.067 37.214 1.00 63.00 79 PRO A N 1
ATOM 614 C CA . PRO A 1 79 ? -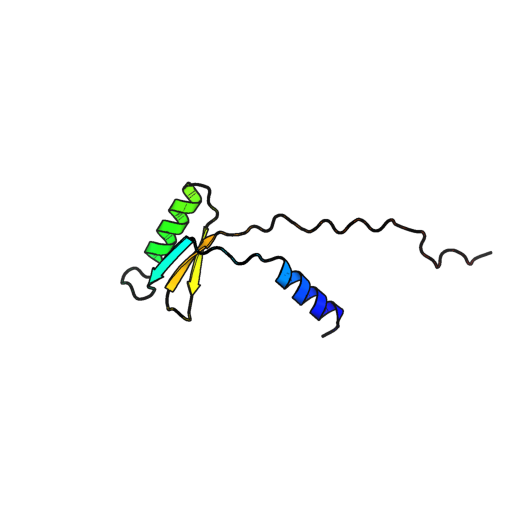19.493 -9.585 38.530 1.00 63.00 79 PRO A CA 1
ATOM 615 C C . PRO A 1 79 ? -18.488 -10.200 39.503 1.00 63.00 79 PRO A C 1
ATOM 617 O O . PRO A 1 79 ? -18.239 -11.408 39.456 1.00 63.00 79 PRO A O 1
ATOM 620 N N . ARG A 1 80 ? -17.834 -9.361 40.317 1.00 64.19 80 ARG A N 1
ATOM 621 C CA . ARG A 1 80 ? -17.030 -9.832 41.449 1.00 64.19 80 ARG A CA 1
ATOM 622 C C . ARG A 1 80 ? -18.004 -10.484 42.426 1.00 64.19 80 ARG A C 1
ATOM 624 O O . ARG A 1 80 ? -18.457 -9.852 43.372 1.00 64.19 80 ARG A O 1
ATOM 631 N N . GLY A 1 81 ? -18.378 -11.726 42.141 1.00 61.22 81 GLY A N 1
ATOM 632 C CA . GLY A 1 81 ? -18.997 -12.597 43.118 1.00 61.22 81 GLY A CA 1
ATOM 633 C C . GLY A 1 81 ? -18.011 -12.815 44.267 1.00 61.22 81 GLY A C 1
ATOM 634 O O . GLY A 1 81 ? -16.794 -12.732 44.053 1.00 61.22 81 GLY A O 1
ATOM 635 N N . PRO A 1 82 ? -18.504 -13.048 45.490 1.00 62.28 82 PRO A N 1
ATOM 636 C CA . PRO A 1 82 ? -17.642 -13.327 46.628 1.00 62.28 82 PRO A CA 1
ATOM 637 C C . PRO A 1 82 ? -16.716 -14.507 46.310 1.00 62.28 82 PRO A C 1
ATOM 639 O O . PRO A 1 82 ? -17.133 -15.507 45.726 1.00 62.28 82 PRO A O 1
ATOM 642 N N . HIS A 1 83 ? -15.435 -14.366 46.662 1.00 55.31 83 HIS A N 1
ATOM 643 C CA . HIS A 1 83 ? -14.444 -15.417 46.457 1.00 55.31 83 HIS A CA 1
ATOM 644 C C . HIS A 1 83 ? -14.858 -16.640 47.299 1.00 55.31 83 HIS A C 1
ATOM 646 O O . HIS A 1 83 ? -14.975 -16.489 48.517 1.00 55.31 83 HIS A O 1
ATOM 652 N N . PRO A 1 84 ? -15.069 -17.835 46.708 1.00 57.06 84 PRO A N 1
ATOM 653 C CA . PRO A 1 84 ? -15.685 -18.986 47.388 1.00 57.06 84 PRO A CA 1
ATOM 654 C C . PRO A 1 84 ? -14.884 -19.583 48.558 1.00 57.06 84 PRO A C 1
ATOM 656 O O . PRO A 1 84 ? -15.296 -20.584 49.124 1.00 57.06 84 PRO A O 1
ATOM 659 N N . TYR A 1 85 ? -13.759 -18.984 48.944 1.00 53.41 85 TYR A N 1
ATOM 660 C CA . TYR A 1 85 ? -12.911 -19.462 50.034 1.00 53.41 85 TYR A CA 1
ATOM 661 C C . TYR A 1 85 ? -12.790 -18.485 51.213 1.00 53.41 85 TYR A C 1
ATOM 663 O O . TYR A 1 85 ? -11.974 -18.708 52.101 1.00 53.41 85 TYR A O 1
ATOM 671 N N . ARG A 1 86 ? -13.601 -17.416 51.282 1.00 50.69 86 ARG A N 1
ATOM 672 C CA . ARG A 1 86 ? -13.615 -16.500 52.444 1.00 50.69 86 ARG A CA 1
ATOM 673 C C . ARG A 1 86 ? -14.760 -16.788 53.422 1.00 50.69 86 ARG A C 1
ATOM 675 O O . ARG A 1 86 ? -15.464 -15.877 53.844 1.00 50.69 86 ARG A O 1
ATOM 682 N N . ALA A 1 87 ? -14.926 -18.056 53.776 1.00 55.25 87 ALA A N 1
ATOM 683 C CA . ALA A 1 87 ? -15.782 -18.484 54.877 1.00 55.25 87 ALA A CA 1
ATOM 684 C C . ALA A 1 87 ? -15.175 -19.717 55.555 1.00 55.25 87 ALA A C 1
ATOM 686 O O . ALA A 1 87 ? -15.684 -20.815 55.403 1.00 55.25 87 ALA A O 1
ATOM 687 N N . VAL A 1 88 ? -14.058 -19.533 56.257 1.00 50.91 88 VAL A N 1
ATOM 688 C CA . VAL A 1 88 ? -13.635 -20.392 57.376 1.00 50.91 88 VAL A CA 1
ATOM 689 C C . VAL A 1 88 ? -12.585 -19.636 58.187 1.00 50.91 88 VAL A C 1
ATOM 691 O O . VAL A 1 88 ? -11.415 -19.600 57.823 1.00 50.91 88 VAL A O 1
ATOM 694 N N . ALA A 1 89 ? -13.034 -18.987 59.255 1.00 48.81 89 ALA A N 1
ATOM 695 C CA . ALA A 1 89 ? -12.276 -18.776 6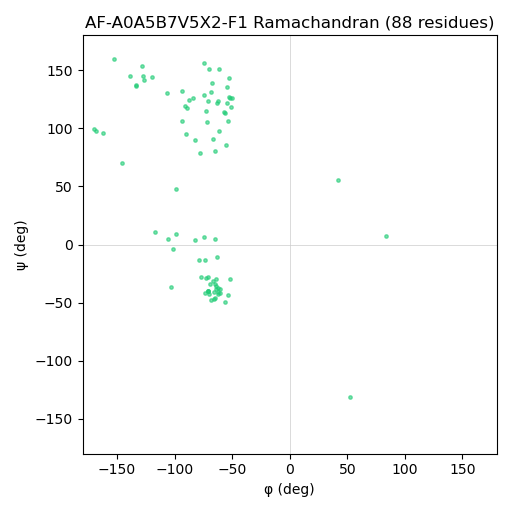0.486 1.00 48.81 89 ALA A CA 1
ATOM 696 C C . ALA A 1 89 ? -13.270 -18.249 61.529 1.00 48.81 89 ALA A C 1
ATOM 698 O O . ALA A 1 89 ? -13.658 -17.079 61.488 1.00 48.81 89 ALA A O 1
ATOM 699 N N . SER A 1 90 ? -13.757 -19.170 62.363 1.00 51.56 90 SER A N 1
ATOM 700 C CA . SER A 1 90 ? -14.315 -18.873 63.686 1.00 51.56 90 SER A CA 1
ATOM 701 C C . SER A 1 90 ? -13.203 -18.492 64.651 1.00 51.56 90 SER A C 1
ATOM 703 O O . SER A 1 90 ? -12.064 -18.965 64.432 1.00 51.56 90 SER A O 1
#